Protein AF-A0A3M0WDE3-F1 (afdb_monomer_lite)

Structure (mmCIF, N/CA/C/O backbone):
data_AF-A0A3M0WDE3-F1
#
_entry.id   AF-A0A3M0WDE3-F1
#
loop_
_atom_site.group_PDB
_atom_site.id
_atom_site.type_symbol
_atom_site.label_atom_id
_atom_site.label_alt_id
_atom_site.label_comp_id
_atom_site.label_asym_id
_atom_site.label_entity_id
_atom_site.label_seq_id
_atom_site.pdbx_PDB_ins_code
_atom_site.Cartn_x
_atom_site.Cartn_y
_atom_site.Cartn_z
_atom_site.occupancy
_atom_site.B_iso_or_equiv
_atom_site.auth_seq_id
_atom_site.auth_comp_id
_atom_site.auth_asym_id
_atom_site.auth_atom_id
_atom_site.pdbx_PDB_model_num
ATOM 1 N N . MET A 1 1 ? -0.440 7.779 -8.780 1.00 80.00 1 MET A N 1
ATOM 2 C CA . MET A 1 1 ? -1.308 8.568 -7.872 1.00 80.00 1 MET A CA 1
ATOM 3 C C . MET A 1 1 ? -1.039 8.101 -6.453 1.00 80.00 1 MET A C 1
ATOM 5 O O . MET A 1 1 ? -1.054 6.893 -6.248 1.00 80.00 1 MET A O 1
ATOM 9 N N . LYS A 1 2 ? -0.748 9.011 -5.512 1.00 92.12 2 LYS A N 1
ATOM 10 C CA . LYS A 1 2 ? -0.568 8.643 -4.099 1.00 92.12 2 LYS A CA 1
ATOM 11 C C . LYS A 1 2 ? -1.939 8.456 -3.438 1.00 92.12 2 LYS A C 1
ATOM 13 O O . LYS A 1 2 ? -2.838 9.267 -3.657 1.00 92.12 2 LYS A O 1
ATOM 18 N N . LEU A 1 3 ? -2.097 7.392 -2.662 1.00 96.38 3 LEU A N 1
ATOM 19 C CA . LEU A 1 3 ? -3.262 7.130 -1.825 1.00 96.38 3 LEU A CA 1
ATOM 20 C C . LEU A 1 3 ? -3.131 7.860 -0.488 1.00 96.38 3 LEU A C 1
ATOM 22 O O . LEU A 1 3 ? -2.026 8.131 -0.023 1.00 96.38 3 LEU A O 1
ATOM 26 N N . GLN A 1 4 ? -4.270 8.154 0.130 1.00 97.94 4 GLN A N 1
ATOM 27 C CA . GLN A 1 4 ? -4.350 8.704 1.480 1.00 97.94 4 GLN A CA 1
ATOM 28 C C . GLN A 1 4 ? -5.210 7.778 2.345 1.00 97.94 4 GLN A C 1
ATOM 30 O O . GLN A 1 4 ? -6.204 7.243 1.832 1.00 97.94 4 GLN A O 1
ATOM 35 N N . PRO A 1 5 ? -4.859 7.572 3.627 1.00 98.06 5 PRO A N 1
ATOM 36 C CA . PRO A 1 5 ? -5.719 6.852 4.552 1.00 98.06 5 PRO A CA 1
ATOM 37 C C . PRO A 1 5 ? -7.095 7.512 4.661 1.00 98.06 5 PRO A C 1
ATOM 39 O O . PRO A 1 5 ? -7.222 8.736 4.653 1.00 98.06 5 PRO A O 1
ATOM 42 N N . LYS A 1 6 ? -8.144 6.700 4.769 1.00 98.19 6 LYS A N 1
ATOM 43 C CA . LYS A 1 6 ? -9.522 7.165 4.954 1.00 98.19 6 LYS A CA 1
ATOM 44 C C . LYS A 1 6 ? -9.884 7.116 6.432 1.00 98.19 6 LYS A C 1
ATOM 46 O O . LYS A 1 6 ? -10.641 6.246 6.847 1.00 98.19 6 LYS A O 1
ATOM 51 N N . ASP A 1 7 ? -9.342 8.040 7.219 1.00 98.06 7 ASP A N 1
ATOM 52 C CA . ASP A 1 7 ? -9.485 8.037 8.686 1.00 98.06 7 ASP A CA 1
ATOM 53 C C . ASP A 1 7 ? -10.944 8.006 9.168 1.00 98.06 7 ASP A C 1
ATOM 55 O O . ASP A 1 7 ? -11.251 7.380 10.177 1.00 98.06 7 ASP A O 1
ATOM 59 N N . TYR A 1 8 ? -11.868 8.593 8.401 1.00 97.88 8 TYR A N 1
ATOM 60 C CA . TYR A 1 8 ? -13.306 8.573 8.695 1.00 97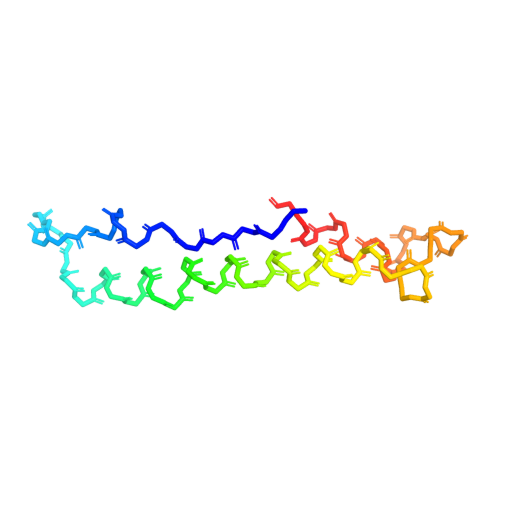.88 8 TYR A CA 1
ATOM 61 C C . TYR A 1 8 ? -13.946 7.172 8.654 1.00 97.88 8 TYR A C 1
ATOM 63 O O . TYR A 1 8 ? -15.103 7.026 9.039 1.00 97.88 8 TYR A O 1
ATOM 71 N N . LEU A 1 9 ? -13.229 6.151 8.173 1.00 98.25 9 LEU A N 1
ATOM 72 C CA . LEU A 1 9 ? -13.672 4.755 8.178 1.00 98.25 9 LEU A CA 1
ATOM 73 C C . LEU A 1 9 ? -13.202 3.976 9.411 1.00 98.25 9 LEU A C 1
ATOM 75 O O . LEU A 1 9 ? -13.557 2.804 9.522 1.00 98.25 9 LEU A O 1
ATOM 79 N N . LYS A 1 10 ? -12.411 4.574 10.314 1.00 98.38 10 LYS A N 1
ATOM 80 C CA . LYS A 1 10 ? -11.944 3.897 11.530 1.00 98.38 10 LYS A CA 1
ATOM 81 C C . LYS A 1 10 ? -13.146 3.533 12.416 1.00 98.38 10 LYS A C 1
ATOM 83 O O . LYS A 1 10 ? -13.811 4.444 12.916 1.00 98.38 10 LYS A O 1
ATOM 88 N N . PRO A 1 11 ? -13.450 2.236 12.618 1.00 97.88 11 PRO A N 1
ATOM 89 C CA . PRO A 1 11 ? -14.579 1.831 13.446 1.00 97.88 11 PRO A CA 1
ATOM 90 C C . PRO A 1 11 ? -14.323 2.131 14.926 1.00 97.88 11 PRO A C 1
ATOM 92 O O . PRO A 1 11 ? -13.186 2.343 15.343 1.00 97.88 11 PRO A O 1
ATOM 95 N N . LYS A 1 12 ? -15.382 2.114 15.734 1.00 97.50 12 LYS A N 1
ATOM 96 C CA . LYS A 1 12 ? -15.288 2.207 17.193 1.00 97.50 12 LYS A CA 1
ATOM 97 C C . LYS A 1 12 ? -16.481 1.516 17.842 1.00 97.50 12 LYS A C 1
ATOM 99 O O . LYS A 1 12 ? -17.589 1.627 17.320 1.00 97.50 12 LYS A O 1
ATOM 104 N N . GLY A 1 13 ? -16.268 0.848 18.974 1.00 97.69 13 GLY A N 1
ATOM 105 C CA . GLY A 1 13 ? -17.338 0.256 19.781 1.00 97.69 13 GLY A CA 1
ATOM 106 C C . GLY A 1 13 ? -18.054 -0.912 19.102 1.00 97.69 13 GLY A C 1
ATOM 107 O O . GLY A 1 13 ? -19.263 -1.059 19.258 1.00 97.69 13 GLY A O 1
ATOM 108 N N . LEU A 1 14 ? -17.329 -1.711 18.316 1.00 98.06 14 LEU A N 1
ATOM 109 C CA . LEU A 1 14 ? -17.889 -2.901 17.678 1.00 98.06 14 LEU A CA 1
ATOM 110 C C . LEU A 1 14 ? -18.196 -3.984 18.724 1.00 98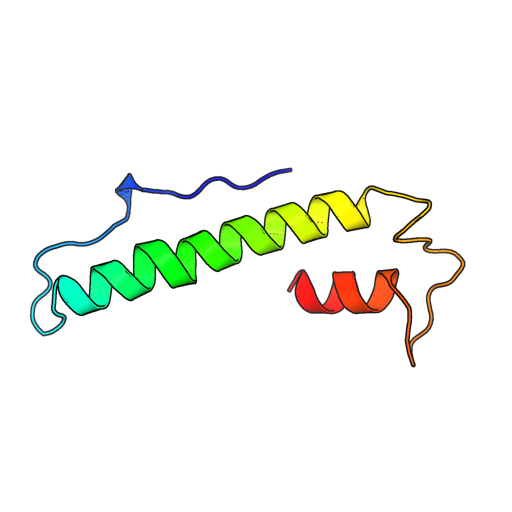.06 14 LEU A C 1
ATOM 112 O O . LEU A 1 14 ? -17.406 -4.236 19.633 1.00 98.06 14 LEU A O 1
ATOM 116 N N . GLU A 1 15 ? -19.328 -4.671 18.576 1.00 98.31 15 GLU A N 1
ATOM 117 C CA . GLU A 1 15 ? -19.646 -5.824 19.419 1.00 98.31 15 GLU A CA 1
ATOM 118 C C . GLU A 1 15 ? -18.752 -7.014 19.035 1.00 98.31 15 GLU A C 1
ATOM 120 O O . GLU A 1 15 ? -18.714 -7.433 17.879 1.00 98.31 15 GLU A O 1
ATOM 125 N N . GLY A 1 16 ? -17.997 -7.542 20.002 1.00 98.12 16 GLY A N 1
ATOM 126 C CA . GLY A 1 16 ? -17.089 -8.677 19.795 1.00 98.12 16 GLY A CA 1
ATOM 127 C C . GLY A 1 16 ? -15.697 -8.330 19.247 1.00 98.12 16 GLY A C 1
ATOM 128 O O . GLY A 1 16 ? -14.873 -9.232 19.115 1.00 98.12 16 GLY A O 1
ATOM 129 N N . ILE A 1 17 ? -15.393 -7.053 18.974 1.00 98.25 17 ILE A N 1
ATOM 130 C CA . ILE A 1 17 ? -14.053 -6.588 18.573 1.00 98.25 17 ILE A CA 1
ATOM 131 C C . ILE A 1 17 ? -13.673 -5.383 19.436 1.00 98.25 17 ILE A C 1
ATOM 133 O O . ILE A 1 17 ? -14.352 -4.361 19.409 1.00 98.25 17 ILE A O 1
ATOM 137 N N . SER A 1 18 ? -12.581 -5.491 20.196 1.00 98.38 18 SER A N 1
ATOM 138 C CA . SER A 1 18 ? -12.140 -4.411 21.082 1.00 98.38 18 SER A CA 1
ATOM 139 C C . SER A 1 18 ? -11.605 -3.201 20.309 1.00 98.38 18 SER A C 1
ATOM 141 O O . SER A 1 18 ? -10.998 -3.335 19.244 1.00 98.38 18 SER A O 1
ATOM 143 N N . ASP A 1 19 ? -11.755 -2.010 20.895 1.00 98.31 19 ASP A N 1
ATOM 144 C CA . ASP A 1 19 ? -11.151 -0.781 20.361 1.00 98.31 19 ASP A CA 1
ATOM 145 C C . ASP A 1 19 ? -9.615 -0.885 20.281 1.00 98.31 19 ASP A C 1
ATOM 147 O O . ASP A 1 19 ? -9.012 -0.343 19.361 1.00 98.31 19 ASP A O 1
ATOM 151 N N . GLU A 1 20 ? -8.976 -1.639 21.183 1.00 98.31 20 GLU A N 1
ATOM 152 C CA . GLU A 1 20 ? -7.531 -1.912 21.137 1.00 98.31 20 GLU A CA 1
ATOM 153 C C . GLU A 1 20 ? -7.130 -2.694 19.875 1.00 98.31 20 GLU A C 1
ATOM 155 O O . GLU A 1 20 ? -6.166 -2.338 19.194 1.00 98.31 20 GLU A O 1
ATOM 160 N N . GLN A 1 21 ? -7.905 -3.721 19.509 1.00 98.38 21 GLN A N 1
ATOM 161 C CA . GLN A 1 21 ? -7.687 -4.474 18.274 1.00 98.38 21 GLN A CA 1
ATOM 162 C C . GLN A 1 21 ? -7.888 -3.587 17.038 1.00 98.38 21 GLN A C 1
ATOM 164 O O . GLN A 1 21 ? -7.145 -3.713 16.060 1.00 98.38 21 GLN A O 1
ATOM 169 N N . ILE A 1 22 ? -8.881 -2.691 17.071 1.00 98.56 22 ILE A N 1
ATOM 170 C CA . ILE A 1 22 ? -9.133 -1.730 15.991 1.00 98.56 22 ILE A CA 1
ATOM 171 C C . ILE A 1 22 ? -7.972 -0.740 15.863 1.00 98.56 22 ILE A C 1
ATOM 173 O O . ILE A 1 22 ? -7.561 -0.445 14.741 1.00 98.56 22 ILE A O 1
ATOM 177 N N . GLU A 1 23 ? -7.418 -0.259 16.977 1.00 98.44 23 GLU A N 1
ATOM 178 C CA . GLU A 1 23 ? -6.320 0.710 16.988 1.00 98.44 23 GLU A CA 1
ATOM 179 C C . GLU A 1 23 ? -5.109 0.186 16.217 1.00 98.44 23 GLU A C 1
ATOM 181 O O . GLU A 1 23 ? -4.659 0.814 15.258 1.00 98.44 23 GLU A O 1
ATOM 186 N N . VAL A 1 24 ? -4.632 -1.010 16.569 1.00 98.31 24 VAL A N 1
ATOM 187 C CA . VAL A 1 24 ? -3.475 -1.629 15.907 1.00 98.31 24 VAL A CA 1
ATOM 188 C C . VAL A 1 24 ? -3.785 -1.937 14.442 1.00 98.31 24 VAL A C 1
ATOM 190 O O . VAL A 1 24 ? -2.981 -1.645 13.553 1.00 98.31 24 VAL A O 1
ATOM 193 N N . HIS A 1 25 ? -4.966 -2.493 14.162 1.00 98.38 25 HIS A N 1
ATOM 194 C CA . HIS A 1 25 ? -5.331 -2.885 12.804 1.00 98.38 25 HIS A CA 1
ATOM 195 C C . HIS A 1 25 ? -5.450 -1.678 11.863 1.00 98.38 25 HIS A C 1
ATOM 197 O O . HIS A 1 25 ? -4.980 -1.729 10.723 1.00 98.38 25 HIS A O 1
ATOM 203 N N . PHE A 1 26 ? -6.020 -0.573 12.337 1.00 98.56 26 PHE A N 1
ATOM 204 C CA . PHE A 1 26 ? -6.212 0.619 11.523 1.00 98.56 26 PHE A CA 1
ATOM 205 C C . PHE A 1 26 ? -4.947 1.483 11.436 1.00 98.56 26 PHE A C 1
ATOM 207 O O . PHE A 1 26 ? -4.521 1.841 10.337 1.00 98.56 26 PHE A O 1
ATOM 214 N N . GLU A 1 27 ? -4.322 1.818 12.568 1.00 98.31 27 GLU A N 1
ATOM 215 C CA . GLU A 1 27 ? -3.205 2.770 12.595 1.00 98.31 27 GLU A CA 1
ATOM 216 C C . GLU A 1 27 ? -1.888 2.170 12.113 1.00 98.31 27 GLU A C 1
ATOM 218 O O . GLU A 1 27 ? -1.123 2.855 11.438 1.00 98.31 27 GLU A O 1
ATOM 223 N N . ALA A 1 28 ? -1.610 0.904 12.431 1.00 97.75 28 ALA A N 1
ATOM 224 C CA . ALA A 1 28 ? -0.352 0.277 12.040 1.00 97.75 28 ALA A CA 1
ATOM 225 C C . ALA A 1 28 ? -0.489 -0.456 10.703 1.00 97.75 28 ALA A C 1
ATOM 227 O O . ALA A 1 28 ? 0.227 -0.148 9.749 1.00 97.75 28 ALA A O 1
ATOM 228 N N . HIS A 1 29 ? -1.414 -1.414 10.607 1.00 98.19 29 HIS A N 1
ATOM 229 C CA . HIS A 1 29 ? -1.488 -2.286 9.433 1.00 98.19 29 HIS A CA 1
ATOM 230 C C . HIS A 1 29 ? -2.086 -1.570 8.220 1.00 98.19 29 HIS A C 1
ATOM 232 O O . HIS A 1 29 ? -1.411 -1.437 7.200 1.00 98.19 29 HIS A O 1
ATOM 238 N N . TYR A 1 30 ? -3.309 -1.042 8.327 1.00 98.38 30 TYR A N 1
ATOM 239 C CA . TYR A 1 30 ? -3.963 -0.371 7.200 1.00 98.38 30 TYR A CA 1
ATOM 240 C C . TYR A 1 30 ? -3.160 0.833 6.683 1.00 98.38 30 TYR A C 1
ATOM 242 O O . TYR A 1 30 ? -2.834 0.892 5.493 1.00 98.38 30 TYR A O 1
ATOM 250 N N . LYS A 1 31 ? -2.785 1.777 7.557 1.00 98.38 31 LYS A N 1
ATOM 251 C CA . LYS A 1 31 ? -1.964 2.931 7.140 1.00 98.38 31 LYS A CA 1
ATOM 252 C C . LYS A 1 31 ? -0.575 2.510 6.661 1.00 98.38 31 LYS A C 1
ATOM 254 O O . LYS A 1 31 ? -0.041 3.135 5.743 1.00 98.38 31 LYS A O 1
ATOM 259 N N . GLY A 1 32 ? -0.019 1.433 7.219 1.00 97.81 32 GLY A N 1
ATOM 260 C CA . GLY A 1 32 ? 1.220 0.815 6.750 1.00 97.81 32 GLY A CA 1
ATOM 261 C C . GLY A 1 32 ? 1.140 0.389 5.284 1.00 97.81 32 GLY A C 1
ATOM 262 O O . GLY A 1 32 ? 2.015 0.761 4.500 1.00 97.81 32 GLY A O 1
ATOM 263 N N . TYR A 1 33 ? 0.064 -0.295 4.880 1.00 97.19 33 TYR A N 1
ATOM 264 C CA . TYR A 1 33 ? -0.158 -0.671 3.477 1.00 97.19 33 TYR A CA 1
ATOM 265 C C . TYR A 1 33 ? -0.299 0.550 2.562 1.00 97.19 33 TYR A C 1
ATOM 267 O O . TYR A 1 33 ? 0.317 0.591 1.499 1.00 97.19 33 TYR A O 1
ATOM 275 N N . VAL A 1 34 ? -1.034 1.586 2.985 1.00 97.75 34 VAL A N 1
ATOM 276 C CA . VAL A 1 34 ? -1.157 2.840 2.213 1.00 97.75 34 VAL A CA 1
ATOM 277 C C . VAL A 1 34 ? 0.211 3.498 2.003 1.00 97.75 34 VAL A C 1
ATOM 279 O O . VAL A 1 34 ? 0.534 3.933 0.895 1.00 97.75 34 VAL A O 1
ATOM 282 N N . SER A 1 35 ? 1.029 3.553 3.055 1.00 97.50 35 SER A N 1
ATOM 283 C CA . SER A 1 35 ? 2.386 4.100 2.997 1.00 97.50 35 SER A CA 1
ATOM 284 C C . SER A 1 35 ? 3.275 3.303 2.039 1.00 97.50 35 SER A C 1
ATOM 286 O O . SER A 1 35 ? 3.918 3.884 1.162 1.00 97.50 35 SER A O 1
ATOM 288 N N . LYS A 1 36 ? 3.256 1.967 2.136 1.00 97.56 36 LYS A N 1
ATOM 289 C CA . LYS A 1 36 ? 4.076 1.095 1.286 1.00 97.56 36 LYS A CA 1
ATOM 290 C C . LYS A 1 36 ? 3.664 1.124 -0.175 1.00 97.56 36 LYS A C 1
ATOM 292 O O . LYS A 1 36 ? 4.538 1.234 -1.030 1.00 97.56 36 LYS A O 1
ATOM 297 N N . TYR A 1 37 ? 2.367 1.146 -0.465 1.00 97.06 37 TYR A N 1
ATOM 298 C CA . TYR A 1 37 ? 1.883 1.361 -1.825 1.00 97.06 37 TYR A CA 1
ATOM 299 C C . TYR A 1 37 ? 2.433 2.671 -2.407 1.00 97.06 37 TYR A C 1
ATOM 301 O O . TYR A 1 37 ? 2.971 2.690 -3.511 1.00 97.06 37 TYR A O 1
ATOM 309 N N . ASN A 1 38 ? 2.368 3.775 -1.656 1.00 97.50 38 ASN A N 1
ATOM 310 C CA . ASN A 1 38 ? 2.883 5.065 -2.123 1.00 97.50 38 ASN A CA 1
ATOM 311 C C . ASN A 1 38 ? 4.392 5.043 -2.395 1.00 97.50 38 ASN A C 1
ATOM 313 O O . ASN A 1 38 ? 4.831 5.624 -3.388 1.00 97.50 38 ASN A O 1
ATOM 317 N N . GLU A 1 39 ? 5.167 4.380 -1.536 1.00 97.50 39 GLU A N 1
ATOM 318 C CA . GLU A 1 39 ? 6.605 4.172 -1.731 1.00 97.50 39 GLU A CA 1
ATOM 319 C C . GLU A 1 39 ? 6.888 3.369 -3.012 1.00 97.50 39 GLU A C 1
ATOM 321 O O . GLU A 1 39 ? 7.753 3.750 -3.802 1.00 97.50 39 GLU A O 1
ATOM 326 N N . ILE A 1 40 ? 6.137 2.289 -3.250 1.00 97.25 40 ILE A N 1
ATOM 327 C CA . ILE A 1 40 ? 6.255 1.457 -4.455 1.00 97.25 40 ILE A CA 1
ATOM 328 C C . ILE A 1 40 ? 5.940 2.273 -5.708 1.00 97.25 40 ILE A C 1
ATOM 330 O O . ILE A 1 40 ? 6.734 2.255 -6.648 1.00 97.25 40 ILE A O 1
ATOM 334 N N . GLN A 1 41 ? 4.853 3.052 -5.709 1.00 97.06 41 GLN A N 1
ATOM 335 C CA . GLN A 1 41 ? 4.495 3.893 -6.858 1.00 97.06 41 GLN A CA 1
ATOM 336 C C . GLN A 1 41 ? 5.553 4.953 -7.159 1.00 97.06 41 GLN A C 1
ATOM 338 O O . GLN A 1 41 ? 5.817 5.249 -8.325 1.00 97.06 41 GLN A O 1
ATOM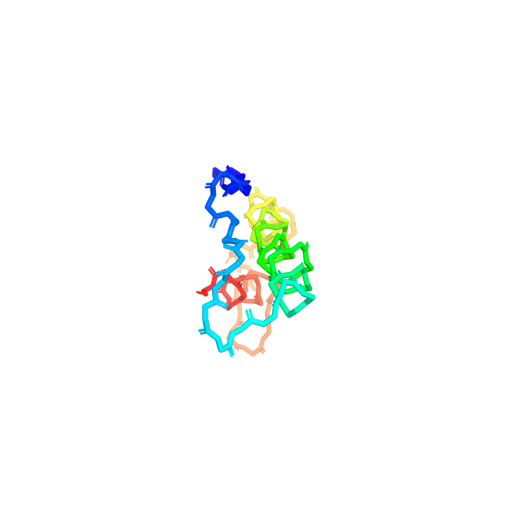 343 N N . GLU A 1 42 ? 6.176 5.517 -6.127 1.00 97.06 42 GLU A N 1
ATOM 344 C CA . GLU A 1 42 ? 7.283 6.454 -6.294 1.00 97.06 42 GLU A CA 1
ATOM 345 C C . GLU A 1 42 ? 8.497 5.763 -6.928 1.00 97.06 42 GLU A C 1
ATOM 347 O O . GLU A 1 42 ? 8.997 6.224 -7.957 1.00 97.06 42 GLU A O 1
ATOM 352 N N . LYS A 1 43 ? 8.902 4.599 -6.410 1.00 97.25 43 LYS A N 1
ATOM 35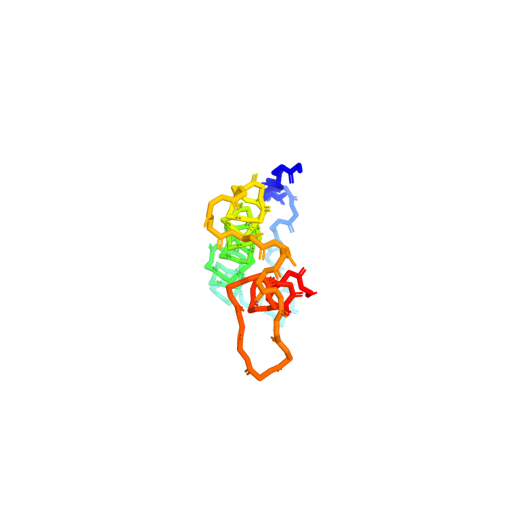3 C CA . LYS A 1 43 ? 10.021 3.819 -6.962 1.00 97.25 43 LYS A CA 1
ATOM 354 C C . LYS A 1 43 ? 9.763 3.323 -8.387 1.00 97.25 43 LYS A C 1
ATOM 356 O O . LYS A 1 43 ? 10.667 3.388 -9.212 1.00 97.25 43 LYS A O 1
ATOM 361 N N . LEU A 1 44 ? 8.541 2.893 -8.705 1.00 96.56 44 LEU A N 1
ATOM 362 C CA . LEU A 1 44 ? 8.141 2.476 -10.056 1.00 96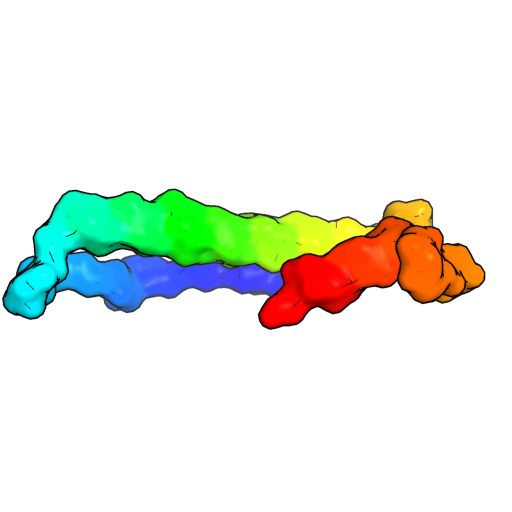.56 44 LEU A CA 1
ATOM 363 C C . LEU A 1 44 ? 8.170 3.625 -11.071 1.00 96.56 44 LEU A C 1
ATOM 365 O O . LEU A 1 44 ? 8.362 3.376 -12.262 1.00 96.56 44 LEU A O 1
ATOM 369 N N . SER A 1 45 ? 7.967 4.870 -10.626 1.00 95.88 45 SER A N 1
ATOM 370 C CA . SER A 1 45 ? 8.057 6.055 -11.490 1.00 95.88 45 SER A CA 1
ATOM 371 C C . SER A 1 45 ? 9.493 6.512 -11.768 1.00 95.88 45 SER A C 1
ATOM 373 O O . SER A 1 45 ? 9.716 7.283 -12.700 1.00 95.88 45 SER A O 1
ATOM 375 N N . ASN A 1 46 ? 10.471 6.026 -10.998 1.00 97.12 46 ASN A N 1
ATOM 376 C CA . ASN A 1 46 ? 11.881 6.327 -11.201 1.00 97.12 46 ASN A CA 1
ATOM 377 C C . ASN A 1 46 ? 12.493 5.361 -12.232 1.00 97.12 46 ASN A C 1
ATOM 379 O O . ASN A 1 46 ? 12.731 4.193 -11.933 1.00 97.12 46 ASN A O 1
ATOM 383 N N . PHE A 1 47 ? 12.791 5.864 -13.434 1.00 92.94 47 PHE A N 1
ATOM 384 C CA . PHE A 1 47 ? 13.356 5.076 -14.537 1.00 92.94 47 PHE A CA 1
ATOM 385 C C . PHE A 1 47 ? 14.771 4.539 -14.280 1.00 92.94 47 PHE A C 1
ATOM 387 O O . PHE A 1 47 ? 15.147 3.544 -14.894 1.00 92.94 47 PHE A O 1
ATOM 394 N N . GLU A 1 48 ? 15.543 5.156 -13.383 1.00 95.38 48 GLU A N 1
ATOM 395 C CA . GLU A 1 48 ? 16.874 4.663 -13.007 1.00 95.38 48 GLU A CA 1
ATOM 396 C C . GLU A 1 48 ? 16.782 3.488 -12.024 1.00 95.38 48 GLU A C 1
ATOM 398 O O . GLU A 1 48 ? 17.599 2.570 -12.081 1.00 95.38 48 GLU A O 1
ATOM 403 N N . PHE A 1 49 ? 15.772 3.497 -11.146 1.00 96.81 49 PHE A N 1
ATOM 404 C CA . PHE A 1 49 ? 15.550 2.444 -10.152 1.00 96.81 49 PHE A CA 1
ATOM 405 C C . PHE A 1 49 ? 14.749 1.268 -10.724 1.00 96.81 49 PHE A C 1
ATOM 407 O O . PHE A 1 49 ? 15.147 0.115 -10.599 1.00 96.81 49 PHE A O 1
ATOM 414 N N . ALA A 1 50 ? 13.616 1.553 -11.366 1.00 96.69 50 ALA A N 1
ATOM 415 C CA . ALA A 1 50 ? 12.692 0.568 -11.918 1.00 96.69 50 ALA A CA 1
ATOM 416 C C . ALA A 1 50 ? 12.827 0.464 -13.448 1.00 96.69 50 ALA A C 1
ATOM 418 O O . ALA A 1 50 ? 11.844 0.565 -14.189 1.00 96.69 50 ALA A O 1
ATOM 419 N N . ASP A 1 51 ? 14.059 0.267 -13.922 1.00 97.31 51 ASP A N 1
ATOM 420 C CA . ASP A 1 51 ? 14.383 0.172 -15.346 1.00 97.31 51 ASP A CA 1
ATOM 421 C C . ASP A 1 51 ? 13.703 -1.044 -15.996 1.00 97.31 51 ASP A C 1
ATOM 423 O O . ASP A 1 51 ? 14.058 -2.207 -15.774 1.00 97.31 51 ASP A O 1
ATOM 427 N N . ARG A 1 52 ? 12.717 -0.764 -16.850 1.00 96.12 52 ARG A N 1
ATOM 428 C CA . ARG A 1 52 ? 11.931 -1.787 -17.553 1.00 96.12 52 ARG A CA 1
ATOM 429 C C . ARG A 1 52 ? 12.753 -2.572 -18.568 1.00 96.12 52 ARG A C 1
ATOM 431 O O . ARG A 1 52 ? 12.397 -3.706 -18.873 1.00 96.12 52 ARG A O 1
ATOM 438 N N . THR A 1 53 ? 13.840 -2.003 -19.085 1.00 97.44 53 THR A N 1
ATOM 439 C CA . THR A 1 53 ? 14.715 -2.690 -20.046 1.00 97.44 53 THR A CA 1
ATOM 440 C C . THR A 1 53 ? 15.545 -3.789 -19.379 1.00 97.44 53 THR A C 1
ATOM 442 O O . THR A 1 53 ? 15.950 -4.740 -20.042 1.00 97.44 53 THR A O 1
ATOM 445 N N . LYS A 1 54 ? 15.722 -3.711 -18.052 1.00 97.00 54 LYS A N 1
ATOM 446 C CA . LYS A 1 54 ? 16.394 -4.715 -17.212 1.00 97.00 54 LYS A CA 1
ATOM 447 C C . LYS A 1 54 ? 15.421 -5.696 -16.550 1.00 97.00 54 LYS A C 1
ATOM 449 O O . LYS A 1 54 ? 15.802 -6.418 -15.629 1.00 97.00 54 LYS A O 1
ATOM 454 N N . ALA A 1 55 ? 14.157 -5.725 -16.975 1.00 97.38 55 ALA A N 1
ATOM 455 C CA . ALA A 1 55 ? 13.164 -6.634 -16.416 1.00 97.38 55 ALA A CA 1
ATOM 456 C C . ALA A 1 55 ? 13.601 -8.101 -16.569 1.00 97.38 55 ALA A C 1
ATOM 458 O O . ALA A 1 55 ? 13.941 -8.556 -17.660 1.00 97.38 55 ALA A O 1
ATOM 459 N N . ASN A 1 56 ? 13.572 -8.851 -15.468 1.00 98.06 56 ASN A N 1
ATOM 460 C CA . ASN A 1 56 ? 13.981 -10.248 -15.453 1.00 98.06 56 ASN A CA 1
ATOM 461 C C . ASN A 1 56 ? 13.126 -11.043 -14.459 1.00 98.06 56 ASN A C 1
ATOM 463 O O . ASN A 1 56 ? 12.889 -10.624 -13.326 1.00 98.06 56 ASN A O 1
ATOM 467 N N . GLN A 1 57 ? 12.656 -12.209 -14.901 1.00 96.62 57 GLN A N 1
ATOM 468 C CA . GLN A 1 57 ? 11.751 -13.056 -14.125 1.00 96.62 57 GLN A CA 1
ATOM 469 C C . GLN A 1 57 ? 12.403 -13.711 -12.902 1.00 96.62 57 GLN A C 1
ATOM 471 O O . GLN A 1 57 ? 11.693 -14.028 -11.957 1.00 96.62 57 GLN A O 1
ATOM 476 N N . ASN A 1 58 ? 13.724 -13.909 -12.894 1.00 97.69 58 ASN A N 1
ATOM 477 C CA . ASN A 1 58 ? 14.440 -14.449 -11.738 1.00 97.69 58 ASN A CA 1
ATOM 478 C C . ASN A 1 58 ? 14.599 -13.363 -10.675 1.00 97.69 58 ASN A C 1
ATOM 480 O O . ASN A 1 58 ? 14.267 -13.590 -9.515 1.00 97.69 58 ASN A O 1
ATOM 484 N N . TYR A 1 59 ? 15.037 -12.168 -11.075 1.00 97.50 59 TYR A N 1
ATOM 485 C CA . TYR A 1 59 ? 15.072 -10.981 -10.225 1.00 97.50 59 TYR A CA 1
ATOM 486 C C . TYR A 1 59 ? 15.294 -9.718 -11.063 1.00 97.50 59 TYR A C 1
ATOM 488 O O . TYR A 1 59 ? 16.203 -9.674 -11.887 1.00 97.50 59 TYR A O 1
ATOM 496 N N . SER A 1 60 ? 14.512 -8.679 -10.789 1.00 98.00 60 SER A N 1
ATOM 497 C CA . SER A 1 60 ? 14.838 -7.290 -11.104 1.00 98.00 60 SER A CA 1
ATOM 498 C C . SER A 1 60 ? 14.065 -6.375 -10.160 1.00 98.00 60 SER A C 1
ATOM 500 O O . SER A 1 60 ? 13.012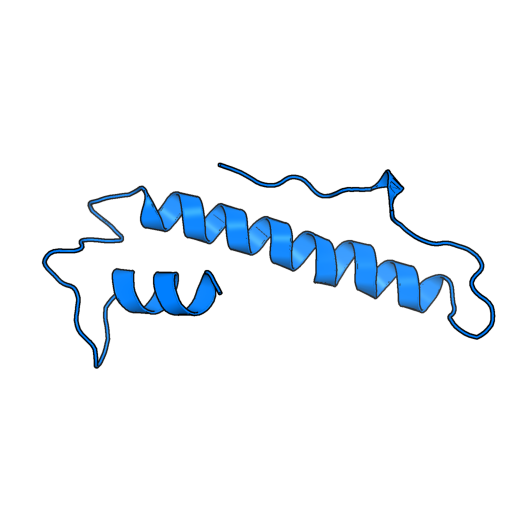 -6.761 -9.643 1.00 98.00 60 SER A O 1
ATOM 502 N N . GLU A 1 61 ? 14.541 -5.150 -9.969 1.00 98.12 61 GLU A N 1
ATOM 503 C CA . GLU A 1 61 ? 13.882 -4.127 -9.150 1.00 98.12 61 GLU A CA 1
ATOM 504 C C . GLU A 1 61 ? 12.460 -3.871 -9.658 1.00 98.12 61 GLU A C 1
ATOM 506 O O . GLU A 1 61 ? 11.506 -3.865 -8.881 1.00 98.12 61 GLU A O 1
ATOM 511 N N . TYR A 1 62 ? 12.301 -3.756 -10.983 1.00 97.81 62 TYR A N 1
ATOM 512 C CA . TYR A 1 62 ? 10.991 -3.623 -11.618 1.00 97.81 62 TYR A CA 1
ATOM 513 C C . TYR A 1 62 ? 10.061 -4.798 -11.275 1.00 97.81 62 TYR A C 1
ATOM 515 O O . TYR A 1 62 ? 8.919 -4.572 -10.884 1.00 97.81 62 TYR A O 1
ATOM 523 N N . ARG A 1 63 ? 10.535 -6.051 -11.373 1.00 97.31 63 ARG A N 1
ATOM 524 C CA . ARG A 1 63 ? 9.729 -7.236 -11.037 1.00 97.31 63 ARG A CA 1
ATOM 525 C C . ARG A 1 63 ? 9.333 -7.226 -9.562 1.00 97.31 63 ARG A C 1
ATOM 527 O O . ARG A 1 63 ? 8.164 -7.436 -9.267 1.00 97.31 63 ARG A O 1
ATOM 534 N N . ALA A 1 64 ? 10.286 -6.993 -8.660 1.00 97.56 64 ALA A N 1
ATOM 535 C CA . ALA A 1 64 ? 10.037 -6.993 -7.221 1.00 97.56 64 ALA A CA 1
ATOM 536 C C . ALA A 1 64 ? 8.967 -5.958 -6.849 1.00 97.56 64 ALA A C 1
ATOM 538 O O . ALA A 1 64 ? 7.975 -6.301 -6.218 1.00 97.56 64 ALA A O 1
ATOM 539 N N . LEU A 1 65 ? 9.098 -4.723 -7.339 1.00 97.31 65 LEU A N 1
ATOM 540 C CA . LEU A 1 65 ? 8.095 -3.680 -7.115 1.00 97.31 65 LEU A CA 1
ATOM 541 C C . LEU A 1 65 ? 6.722 -4.043 -7.690 1.00 97.31 65 LEU A C 1
ATOM 543 O O . LEU A 1 65 ? 5.713 -3.780 -7.051 1.00 97.31 65 LEU A O 1
ATOM 547 N N . LYS A 1 66 ? 6.668 -4.653 -8.881 1.00 95.56 66 LYS A N 1
ATOM 548 C CA . LYS A 1 66 ? 5.408 -5.077 -9.511 1.00 95.56 66 LYS A CA 1
ATOM 549 C C . LYS A 1 66 ? 4.715 -6.228 -8.785 1.00 95.56 66 LYS A C 1
ATOM 551 O O . LYS A 1 66 ? 3.502 -6.334 -8.903 1.00 95.56 66 LYS A O 1
ATOM 556 N N . VAL A 1 67 ? 5.460 -7.080 -8.081 1.00 95.25 67 VAL A N 1
ATOM 557 C CA . VAL A 1 67 ? 4.889 -8.132 -7.226 1.00 95.25 67 VAL A CA 1
ATOM 558 C C . VAL A 1 67 ? 4.251 -7.508 -5.985 1.00 95.25 67 VAL A C 1
ATOM 560 O O . VAL A 1 67 ? 3.106 -7.822 -5.677 1.00 95.25 67 VAL A O 1
ATOM 563 N N . GLU A 1 68 ? 4.949 -6.576 -5.337 1.00 93.19 68 GLU A N 1
ATOM 564 C CA . GLU A 1 68 ? 4.483 -5.911 -4.111 1.00 93.19 68 GLU A CA 1
ATOM 565 C C . GLU A 1 68 ? 3.424 -4.811 -4.358 1.00 93.19 68 GLU A C 1
ATOM 567 O O . GLU A 1 68 ? 2.832 -4.303 -3.411 1.00 93.19 68 GLU A O 1
ATOM 572 N N . GLU A 1 69 ? 3.184 -4.406 -5.613 1.00 88.75 69 GLU A N 1
ATOM 573 C CA . GLU A 1 69 ? 2.111 -3.459 -5.981 1.00 88.75 69 GLU A CA 1
ATOM 574 C C . GLU A 1 69 ? 0.701 -4.095 -5.914 1.00 88.75 69 GLU A C 1
ATOM 576 O O . GLU A 1 69 ? -0.292 -3.368 -5.979 1.00 88.75 69 GLU A O 1
ATOM 581 N N . SER A 1 70 ? 0.611 -5.429 -5.808 1.00 65.06 70 SER A N 1
ATOM 582 C CA . SER A 1 70 ? -0.635 -6.227 -5.838 1.00 65.06 70 SER A CA 1
ATOM 583 C C . SER A 1 70 ? -1.300 -6.359 -4.471 1.00 65.06 70 SER A C 1
ATOM 585 O O . SER A 1 70 ? -2.550 -6.293 -4.431 1.00 65.06 70 SER A O 1
#

Secondary structure (DSSP, 8-state):
------GGG---S-TTS-HHHHHIIIIIIIHHHHHHHHHHHHHHH-TTTS-GGG--SS--HHHHHHHHT-

Sequence (70 aa):
MKLQPKDYLKPKGLEGISDEQIEVHFEAHYKGYVSKYNEIQEKLSNFEFADRTKANQNYSEYRALKVEES

pLDDT: mean 96.52, std 4.59, range [65.06, 98.56]

Radius of gyration: 16.75 Å; chains: 1; bounding box: 36×23×41 Å

Foldseek 3Di:
DQDDQPVVPQDADDDPAHSVNSCCCRVPPVVVLSVVLRVLVVQCPDCVRLPPVPDDPVDDSVVVSVVSND